Protein AF-A0A423PD69-F1 (afdb_monomer_lite)

Organism: NCBI:txid1051139

Radius of gyration: 17.98 Å; chains: 1; bounding box: 52×36×40 Å

Secondary structure (DSSP, 8-state):
--HHHHHTT-SSSS-EEE---SPPPBPTTS-B-----EEE-GGGSS--TTTT-EEETTEEE-HIIIIIIHHHHHHHHHHHHHHHHT-HHHHHHHHHHHHHHHHHHHHH---S----

Sequence (116 aa):
MPVWYQNGFQLGQNQNWLLDISEPQLRPDGTPIVFAPRMRPAKACFWESELYVTRFGEMINDEVETVLFQEIDNHGSDAVRAFVDGDERAMHYQLESLLSYLGAQKLRTPGLVRVH

pLDDT: mean 83.32, std 14.44, range [27.67, 97.31]

Structure (mmCIF, N/CA/C/O backbone):
data_AF-A0A423PD69-F1
#
_entry.id   AF-A0A423PD69-F1
#
loop_
_atom_site.group_PDB
_atom_site.id
_atom_site.type_symbol
_atom_site.label_atom_id
_atom_site.label_alt_id
_atom_site.label_comp_id
_atom_site.label_asym_id
_atom_site.label_entity_id
_atom_site.label_seq_id
_atom_site.pdbx_PDB_ins_code
_atom_site.Cartn_x
_atom_site.Cartn_y
_atom_site.Cartn_z
_atom_site.occupancy
_atom_site.B_iso_or_equiv
_atom_site.auth_seq_id
_atom_site.auth_comp_id
_atom_site.auth_asym_id
_atom_site.auth_atom_id
_atom_site.pdbx_PDB_model_num
ATOM 1 N N . MET A 1 1 ? 3.864 -0.474 -1.368 1.00 78.06 1 MET A N 1
ATOM 2 C CA . MET A 1 1 ? 2.464 -0.971 -1.390 1.00 78.06 1 MET A CA 1
ATOM 3 C C . MET A 1 1 ? 2.292 -2.145 -0.428 1.00 78.06 1 MET A C 1
ATOM 5 O O . MET A 1 1 ? 3.116 -3.056 -0.494 1.00 78.06 1 MET A O 1
ATOM 9 N N . PRO A 1 2 ? 1.232 -2.196 0.403 1.00 85.38 2 PRO A N 1
ATOM 10 C CA . PRO A 1 2 ? 0.969 -3.334 1.290 1.00 85.38 2 PRO A CA 1
ATOM 11 C C . PRO A 1 2 ? 0.772 -4.647 0.527 1.00 85.38 2 PRO A C 1
ATOM 13 O O . PRO A 1 2 ? 0.126 -4.676 -0.520 1.00 85.38 2 PRO A O 1
ATOM 16 N N . VAL A 1 3 ? 1.280 -5.755 1.070 1.00 87.94 3 VAL A N 1
ATOM 17 C CA . VAL A 1 3 ? 1.161 -7.083 0.437 1.00 87.94 3 VAL A CA 1
ATOM 18 C C . VAL A 1 3 ? -0.299 -7.528 0.318 1.00 87.94 3 VAL A C 1
ATOM 20 O O . VAL A 1 3 ? -0.677 -8.081 -0.711 1.00 87.94 3 VAL A O 1
ATOM 23 N N . TRP A 1 4 ? -1.133 -7.260 1.332 1.00 89.94 4 TRP A N 1
ATOM 24 C CA . TRP A 1 4 ? -2.553 -7.635 1.310 1.00 89.94 4 TRP A CA 1
ATOM 25 C C . TRP A 1 4 ? -3.297 -6.980 0.141 1.00 89.94 4 TRP A C 1
ATOM 27 O O . TRP A 1 4 ? -4.074 -7.643 -0.538 1.00 89.94 4 TRP A O 1
ATOM 37 N N . TYR A 1 5 ? -2.989 -5.712 -0.139 1.00 87.62 5 TYR A N 1
ATOM 38 C CA . TYR A 1 5 ? -3.586 -4.960 -1.236 1.00 87.62 5 TYR A CA 1
ATOM 39 C C . TYR A 1 5 ? -3.180 -5.548 -2.581 1.00 87.62 5 TYR A C 1
ATOM 41 O O . TYR A 1 5 ? -4.021 -5.849 -3.419 1.00 87.62 5 TYR A O 1
ATOM 49 N N . GLN A 1 6 ? -1.883 -5.804 -2.752 1.00 87.50 6 GLN A N 1
ATOM 50 C CA . GLN A 1 6 ? -1.354 -6.420 -3.965 1.00 87.50 6 GLN A CA 1
ATOM 51 C C . GLN A 1 6 ? -1.929 -7.817 -4.232 1.00 87.50 6 GLN A C 1
ATOM 53 O O . GLN A 1 6 ? -2.106 -8.189 -5.390 1.00 87.50 6 GLN A O 1
ATOM 58 N N . ASN A 1 7 ? -2.207 -8.594 -3.183 1.00 89.12 7 ASN A N 1
ATOM 59 C CA . ASN A 1 7 ? -2.809 -9.919 -3.318 1.00 89.12 7 ASN A CA 1
ATOM 60 C C . ASN A 1 7 ? -4.264 -9.857 -3.804 1.00 89.12 7 ASN A C 1
ATOM 62 O O . ASN A 1 7 ? -4.711 -10.787 -4.467 1.00 89.12 7 ASN A O 1
ATOM 66 N N . GLY A 1 8 ? -4.982 -8.761 -3.545 1.00 85.38 8 GLY A N 1
ATOM 67 C CA . GLY A 1 8 ? -6.358 -8.572 -4.017 1.00 85.38 8 GLY A CA 1
ATOM 68 C C . GLY A 1 8 ? -6.508 -8.543 -5.545 1.00 85.38 8 GLY A C 1
ATOM 69 O O . GLY A 1 8 ? -7.603 -8.762 -6.051 1.00 85.38 8 GLY A O 1
ATOM 70 N N . PHE A 1 9 ? -5.419 -8.322 -6.289 1.00 83.31 9 PHE A N 1
ATOM 71 C CA . PHE A 1 9 ? -5.416 -8.271 -7.758 1.00 83.31 9 PHE A CA 1
ATOM 72 C C . PHE A 1 9 ? -4.959 -9.579 -8.424 1.00 83.31 9 PHE A C 1
ATOM 74 O O . PHE A 1 9 ? -4.848 -9.650 -9.649 1.00 83.31 9 PHE A O 1
ATOM 81 N N . GLN A 1 10 ? -4.661 -10.618 -7.642 1.00 85.81 10 GLN A N 1
ATOM 82 C CA . GLN A 1 10 ? -4.162 -11.886 -8.166 1.00 85.81 10 GLN A CA 1
ATOM 83 C C . GLN A 1 10 ? -5.293 -12.722 -8.774 1.00 85.81 10 GLN A C 1
ATOM 85 O O . GLN A 1 10 ? -6.261 -13.074 -8.106 1.00 85.81 10 GLN A O 1
ATOM 90 N N . LEU A 1 11 ? -5.140 -13.112 -10.041 1.00 74.44 11 LEU A N 1
ATOM 91 C CA . LEU A 1 11 ? -6.065 -14.009 -10.740 1.00 74.44 11 LEU A CA 1
ATOM 92 C C . LEU A 1 11 ? -5.538 -15.453 -10.692 1.00 74.44 11 LEU A C 1
ATOM 94 O O . LEU A 1 11 ? -4.995 -15.970 -11.667 1.00 74.44 11 LEU A O 1
ATOM 98 N N . GLY A 1 12 ? -5.644 -16.091 -9.523 1.00 72.19 12 GLY A N 1
ATOM 99 C CA . GLY A 1 12 ? -5.356 -17.522 -9.317 1.00 72.19 12 GLY A CA 1
ATOM 100 C C . GLY A 1 12 ? -3.875 -17.923 -9.202 1.00 72.19 12 GLY A C 1
ATOM 101 O O . GLY A 1 12 ? -3.581 -19.061 -8.847 1.00 72.19 12 GLY A O 1
ATOM 102 N N . GLN A 1 13 ? -2.938 -17.010 -9.466 1.00 73.44 13 GLN A N 1
ATOM 103 C CA . GLN A 1 13 ? -1.496 -17.196 -9.261 1.00 73.44 13 GLN A CA 1
ATOM 104 C C . GLN A 1 13 ? -1.046 -16.337 -8.071 1.00 73.44 13 GLN A C 1
ATOM 106 O O . GLN A 1 13 ? -1.399 -15.164 -8.012 1.00 73.44 13 GLN A O 1
ATOM 111 N N . ASN A 1 14 ? -0.203 -16.856 -7.169 1.00 82.44 14 ASN A N 1
ATOM 112 C CA . ASN A 1 14 ? 0.348 -16.095 -6.024 1.00 82.44 14 ASN A CA 1
ATOM 113 C C . ASN A 1 14 ? 1.450 -15.089 -6.439 1.00 82.44 14 ASN A C 1
ATOM 115 O O . ASN A 1 14 ? 2.458 -14.908 -5.745 1.00 82.44 14 ASN A O 1
ATOM 119 N N . GLN A 1 15 ? 1.323 -14.500 -7.627 1.00 88.56 15 GLN A N 1
ATOM 120 C CA . GLN A 1 15 ? 2.318 -13.648 -8.262 1.00 88.56 15 GLN A CA 1
ATOM 121 C C . GLN A 1 15 ? 1.643 -12.561 -9.108 1.00 88.56 15 GLN A C 1
ATOM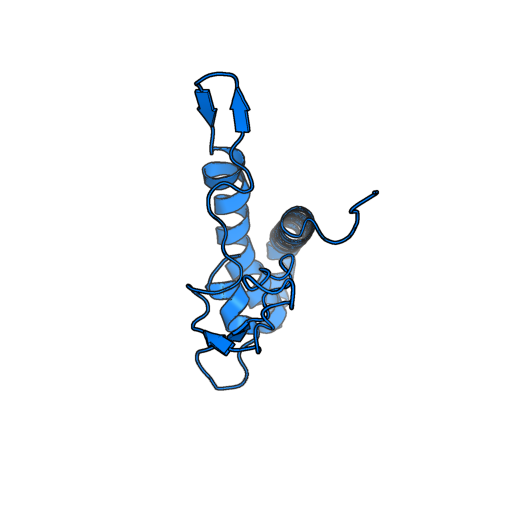 123 O O . GLN A 1 15 ? 0.596 -12.786 -9.709 1.00 88.56 15 GLN A O 1
ATOM 128 N N . ASN A 1 16 ? 2.302 -11.408 -9.193 1.00 86.62 16 ASN A N 1
ATOM 129 C CA . ASN A 1 16 ? 1.910 -10.259 -9.998 1.00 86.62 16 ASN A CA 1
ATOM 130 C C . ASN A 1 16 ? 2.890 -10.078 -11.163 1.00 86.62 16 ASN A C 1
ATOM 132 O O . ASN A 1 16 ? 4.090 -10.334 -11.017 1.00 86.62 16 ASN A O 1
ATOM 136 N N . TRP A 1 17 ? 2.395 -9.583 -12.298 1.00 87.50 17 TRP A N 1
ATOM 137 C CA . TRP A 1 17 ? 3.254 -9.093 -13.375 1.00 87.50 17 TRP A CA 1
ATOM 138 C C . TRP A 1 17 ? 3.905 -7.777 -12.946 1.00 87.50 17 TRP A C 1
ATOM 140 O O . TRP A 1 17 ? 3.213 -6.821 -12.604 1.00 87.50 17 TRP A O 1
ATOM 150 N N . LEU A 1 18 ? 5.236 -7.727 -12.976 1.00 85.56 18 LEU A N 1
ATOM 151 C CA . LEU A 1 18 ? 6.015 -6.519 -12.731 1.00 85.56 18 LEU A CA 1
ATOM 152 C C . LEU A 1 18 ? 6.648 -6.053 -14.043 1.00 85.56 18 LEU A C 1
ATOM 154 O O . LEU A 1 18 ? 7.403 -6.804 -14.668 1.00 85.56 18 LEU A O 1
ATOM 158 N N . LEU A 1 19 ? 6.346 -4.814 -14.427 1.00 85.88 19 LEU A N 1
ATOM 159 C CA . LEU A 1 19 ? 7.018 -4.088 -15.499 1.00 85.88 19 LEU A CA 1
ATOM 160 C C . LEU A 1 19 ? 7.870 -2.985 -14.869 1.00 85.88 19 LEU A C 1
ATOM 162 O O . LEU A 1 19 ? 7.347 -2.140 -14.145 1.00 85.88 19 LEU A O 1
ATOM 166 N N . ASP A 1 20 ? 9.169 -3.017 -15.144 1.00 80.81 20 ASP A N 1
ATOM 167 C CA . ASP A 1 20 ? 10.086 -1.941 -14.781 1.00 80.81 20 ASP A CA 1
ATOM 168 C C . ASP A 1 20 ? 9.970 -0.820 -15.821 1.00 80.81 20 ASP A C 1
ATOM 170 O O . ASP A 1 20 ? 10.192 -1.048 -17.011 1.00 80.81 20 ASP A O 1
ATOM 174 N N . ILE A 1 21 ? 9.558 0.363 -15.365 1.00 78.75 21 ILE A N 1
ATOM 175 C CA . ILE A 1 21 ? 9.392 1.572 -16.185 1.00 78.75 21 ILE A CA 1
ATOM 176 C C . ILE A 1 21 ? 10.524 2.584 -15.962 1.00 78.75 21 ILE A C 1
ATOM 178 O O . ILE A 1 21 ? 10.409 3.735 -16.383 1.00 78.75 21 ILE A O 1
ATOM 182 N N . SER A 1 22 ? 11.593 2.180 -15.272 1.00 81.06 22 SER A N 1
ATOM 183 C CA . SER A 1 22 ? 12.782 3.011 -15.090 1.00 81.06 22 SER A CA 1
ATOM 184 C C . SER A 1 22 ? 13.436 3.324 -16.433 1.00 81.06 22 SER A C 1
ATOM 186 O O . SER A 1 22 ? 13.245 2.608 -17.422 1.00 81.06 22 SER A O 1
ATOM 188 N N . GLU A 1 23 ? 14.239 4.388 -16.470 1.00 83.38 23 GLU A N 1
ATOM 189 C CA . GLU A 1 23 ? 15.045 4.682 -17.653 1.00 83.38 23 GLU A CA 1
ATOM 190 C C . GLU A 1 23 ? 15.885 3.449 -18.031 1.00 83.38 23 GLU A C 1
ATOM 192 O O . GLU A 1 23 ? 16.532 2.849 -17.162 1.00 83.38 23 GLU A O 1
ATOM 197 N N . PRO A 1 24 ? 15.859 3.022 -19.307 1.00 84.75 24 PRO A N 1
ATOM 198 C CA . PRO A 1 24 ? 16.532 1.803 -19.708 1.00 84.75 24 PRO A CA 1
ATOM 199 C C . PRO A 1 24 ? 18.038 1.972 -19.541 1.00 84.75 24 PRO A C 1
ATOM 201 O O . PRO A 1 24 ? 18.640 2.915 -20.054 1.00 84.75 24 PRO A O 1
ATOM 204 N N . GLN A 1 25 ? 18.665 1.011 -18.867 1.00 88.94 25 GLN A N 1
ATOM 205 C CA . GLN A 1 25 ? 20.119 0.935 -18.830 1.00 88.94 25 GLN A CA 1
ATOM 206 C C . GLN A 1 25 ? 20.654 0.772 -20.252 1.00 88.94 25 GLN A C 1
ATOM 208 O O . GLN A 1 25 ? 20.089 0.026 -21.051 1.00 88.94 25 GLN A O 1
ATOM 213 N N . LEU A 1 26 ? 21.752 1.451 -20.567 1.00 93.62 26 LEU A N 1
ATOM 214 C CA . LEU A 1 26 ? 22.391 1.336 -21.872 1.00 93.62 26 LEU A CA 1
ATOM 215 C C . LEU A 1 26 ? 23.498 0.284 -21.822 1.00 93.62 26 LEU A C 1
ATOM 217 O O . 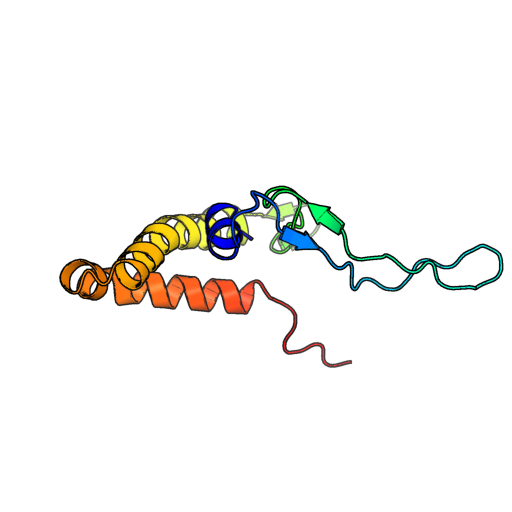LEU A 1 26 ? 24.251 0.180 -20.853 1.00 93.62 26 LEU A O 1
ATOM 221 N N . ARG A 1 27 ? 23.613 -0.496 -22.892 1.00 92.50 27 ARG A N 1
ATOM 222 C CA . ARG A 1 27 ? 24.782 -1.339 -23.150 1.00 92.50 27 ARG A CA 1
ATOM 223 C C . ARG A 1 27 ? 25.998 -0.463 -23.499 1.00 92.50 27 ARG A C 1
ATOM 225 O O . ARG A 1 27 ? 25.822 0.707 -23.840 1.00 92.50 27 ARG A O 1
ATOM 232 N N . PRO A 1 28 ? 27.231 -1.011 -23.493 1.00 95.19 28 PRO A N 1
ATOM 233 C CA . PRO A 1 28 ? 28.428 -0.259 -23.892 1.00 95.19 28 PRO A CA 1
ATOM 234 C C . PRO A 1 28 ? 28.364 0.354 -25.302 1.00 95.19 28 PRO A C 1
ATOM 236 O O . PRO A 1 28 ? 29.062 1.323 -25.575 1.00 95.19 28 PRO A O 1
ATOM 239 N N . ASP A 1 29 ? 27.529 -0.196 -26.190 1.00 94.88 29 ASP A N 1
ATOM 240 C CA . ASP A 1 29 ? 27.284 0.301 -27.552 1.00 94.88 29 ASP A CA 1
ATOM 241 C C . ASP A 1 29 ? 26.169 1.366 -27.638 1.00 94.88 29 ASP A C 1
ATOM 243 O O . ASP A 1 29 ? 25.817 1.807 -28.730 1.00 94.88 29 ASP A O 1
ATOM 247 N N . GLY A 1 30 ? 25.601 1.778 -26.500 1.00 92.69 30 GLY A N 1
ATOM 248 C CA . GLY A 1 30 ? 24.524 2.763 -26.416 1.00 92.69 30 GLY A CA 1
ATOM 249 C C . GLY A 1 30 ? 23.120 2.206 -26.664 1.00 92.69 30 GLY A C 1
ATOM 250 O O . GLY A 1 30 ? 22.154 2.962 -26.598 1.00 92.69 30 GLY A O 1
ATOM 251 N N . THR A 1 31 ? 22.962 0.905 -26.928 1.00 94.06 31 THR A N 1
ATOM 252 C CA . THR A 1 31 ? 21.629 0.317 -27.126 1.00 94.06 31 THR A CA 1
ATOM 253 C C . THR A 1 31 ? 20.904 0.087 -25.792 1.00 94.06 31 THR A C 1
ATOM 255 O O . THR A 1 31 ? 21.529 -0.338 -24.815 1.00 94.06 31 THR A O 1
ATOM 258 N N . PRO A 1 32 ? 19.584 0.343 -25.708 1.00 91.00 32 PRO A N 1
ATOM 259 C CA . PRO A 1 32 ? 18.831 0.157 -24.472 1.00 91.00 32 PRO A CA 1
ATOM 260 C C . PRO A 1 32 ? 18.653 -1.326 -24.125 1.00 91.00 32 PRO A C 1
ATOM 262 O O . PRO A 1 32 ? 18.330 -2.168 -24.969 1.00 91.00 32 PRO A O 1
ATOM 265 N N . ILE A 1 33 ? 18.816 -1.649 -22.846 1.00 87.62 33 ILE A N 1
ATOM 266 C CA . ILE A 1 33 ? 18.478 -2.946 -22.268 1.00 87.62 33 ILE A CA 1
ATOM 267 C C . ILE A 1 33 ? 16.970 -2.962 -22.014 1.00 87.62 33 ILE A C 1
ATOM 269 O O . ILE A 1 33 ? 16.464 -2.297 -21.114 1.00 87.62 33 ILE A O 1
ATOM 273 N N . VAL A 1 34 ? 16.245 -3.736 -22.822 1.00 81.81 34 VAL A N 1
ATOM 274 C CA . VAL A 1 34 ? 14.796 -3.909 -22.673 1.00 81.81 34 VAL A CA 1
ATOM 275 C C . VAL A 1 34 ? 14.510 -4.922 -21.566 1.00 81.81 34 VAL A C 1
ATOM 277 O O . VAL A 1 34 ? 14.872 -6.097 -21.676 1.00 81.81 34 VAL A O 1
ATOM 280 N N . PHE A 1 35 ? 13.822 -4.485 -20.512 1.00 80.19 35 PHE A N 1
ATOM 281 C CA . PHE A 1 35 ? 13.317 -5.373 -19.470 1.00 80.19 35 PHE A CA 1
ATOM 282 C C . PHE A 1 35 ? 11.950 -5.931 -19.873 1.00 80.19 35 PHE A C 1
ATOM 284 O O . PHE A 1 35 ? 10.964 -5.207 -19.973 1.00 80.19 35 PHE A O 1
ATOM 291 N N . ALA A 1 36 ? 11.883 -7.242 -20.107 1.00 84.25 36 ALA A N 1
ATOM 292 C CA . ALA A 1 36 ? 10.604 -7.925 -20.279 1.00 84.25 36 ALA A CA 1
ATOM 293 C C . ALA A 1 36 ? 9.855 -8.004 -18.932 1.00 84.25 36 ALA A C 1
ATOM 295 O O . ALA A 1 36 ? 10.512 -8.254 -17.912 1.00 84.25 36 ALA A O 1
ATOM 296 N N . PRO A 1 37 ? 8.512 -7.864 -18.911 1.00 88.06 37 PRO A N 1
ATOM 297 C CA . PRO A 1 37 ? 7.713 -8.096 -17.713 1.00 88.06 37 PRO A CA 1
ATOM 298 C C . PRO A 1 37 ? 7.992 -9.472 -17.105 1.00 88.06 37 PRO A C 1
ATOM 300 O O . PRO A 1 37 ? 8.154 -10.460 -17.826 1.00 88.06 37 PRO A O 1
ATOM 303 N N . ARG A 1 38 ? 8.030 -9.560 -15.772 1.00 88.06 38 ARG A N 1
ATOM 304 C CA . ARG A 1 38 ? 8.261 -10.827 -15.059 1.00 88.06 38 ARG A CA 1
ATOM 305 C C . ARG A 1 38 ? 7.244 -11.029 -13.951 1.00 88.06 38 ARG A C 1
ATOM 307 O O . ARG A 1 38 ? 6.898 -10.086 -13.245 1.00 88.06 38 ARG A O 1
ATOM 314 N N . MET A 1 39 ? 6.837 -12.279 -13.757 1.00 89.69 39 MET A N 1
ATOM 315 C CA . MET A 1 39 ? 6.026 -12.667 -12.607 1.00 89.69 39 MET A CA 1
ATOM 316 C C . MET A 1 39 ? 6.872 -12.663 -11.336 1.00 89.69 39 MET A C 1
ATOM 318 O O . MET A 1 39 ? 7.980 -13.208 -11.301 1.00 89.69 39 MET A O 1
ATOM 322 N N . ARG A 1 40 ? 6.360 -12.027 -10.286 1.00 88.94 40 ARG A N 1
ATOM 323 C CA . ARG A 1 40 ? 7.029 -11.899 -8.988 1.00 88.94 40 ARG A CA 1
ATOM 324 C C . ARG A 1 40 ? 5.997 -12.001 -7.861 1.00 88.94 40 ARG A C 1
ATOM 326 O O . ARG A 1 40 ? 4.852 -11.602 -8.049 1.00 88.94 40 ARG A O 1
ATOM 333 N N . PRO A 1 41 ? 6.359 -12.552 -6.690 1.00 90.06 41 PRO A N 1
ATOM 334 C CA . PRO A 1 41 ? 5.454 -12.550 -5.543 1.00 90.06 41 PRO A CA 1
ATOM 335 C C . PRO A 1 41 ? 5.184 -11.108 -5.092 1.00 90.06 41 PRO A C 1
ATOM 337 O O . PRO A 1 41 ? 6.084 -10.276 -5.180 1.00 90.06 41 PRO A O 1
ATOM 340 N N . ALA A 1 42 ? 4.000 -10.829 -4.539 1.00 87.75 42 ALA A N 1
ATOM 341 C CA . ALA A 1 42 ? 3.588 -9.480 -4.121 1.00 87.75 42 ALA A CA 1
ATOM 342 C C . ALA A 1 42 ? 4.619 -8.749 -3.237 1.00 87.75 42 ALA A C 1
ATOM 344 O O . ALA A 1 42 ? 4.893 -7.572 -3.431 1.00 87.75 42 ALA A O 1
ATOM 345 N N . LYS A 1 43 ? 5.286 -9.461 -2.319 1.00 87.50 43 LYS A N 1
ATOM 346 C CA . LYS A 1 43 ? 6.352 -8.888 -1.471 1.00 87.50 43 LYS A CA 1
ATOM 347 C C . LYS A 1 43 ? 7.574 -8.355 -2.235 1.00 87.50 43 LYS A C 1
ATOM 349 O O . LYS A 1 43 ? 8.406 -7.679 -1.651 1.00 87.50 43 LYS A O 1
ATOM 354 N N . ALA A 1 44 ? 7.730 -8.738 -3.500 1.00 86.12 44 ALA A N 1
ATOM 355 C CA . ALA A 1 44 ? 8.827 -8.338 -4.374 1.00 86.12 44 ALA A CA 1
ATOM 356 C C . ALA A 1 44 ? 8.364 -7.387 -5.492 1.00 86.12 44 ALA A C 1
ATOM 358 O O . ALA A 1 44 ? 9.116 -7.169 -6.442 1.00 86.12 44 ALA A O 1
ATOM 359 N N . CYS A 1 45 ? 7.141 -6.860 -5.397 1.00 82.81 45 CYS A N 1
ATOM 360 C CA . CYS A 1 45 ? 6.556 -5.924 -6.347 1.00 82.81 45 CYS A CA 1
ATOM 361 C C . CYS A 1 45 ? 6.195 -4.609 -5.648 1.00 82.81 45 CYS A C 1
ATOM 363 O O . CYS A 1 45 ? 5.796 -4.615 -4.482 1.00 82.81 45 CYS A O 1
ATOM 365 N N . PHE A 1 46 ? 6.287 -3.498 -6.390 1.00 77.44 46 PHE A N 1
ATOM 366 C CA . PHE A 1 46 ? 5.746 -2.183 -6.006 1.00 77.44 46 PHE A CA 1
ATOM 367 C C . PHE A 1 46 ? 6.095 -1.758 -4.563 1.00 77.44 46 PHE A C 1
ATOM 369 O O . PHE A 1 46 ? 5.259 -1.259 -3.797 1.00 77.44 46 PHE A O 1
ATOM 376 N N . TRP A 1 47 ? 7.347 -2.012 -4.188 1.00 74.00 47 TRP A N 1
ATOM 377 C CA . TRP A 1 47 ? 7.962 -1.670 -2.912 1.00 74.00 47 TRP A CA 1
ATOM 378 C C . TRP A 1 47 ? 9.236 -0.884 -3.203 1.00 74.00 47 TRP A C 1
ATOM 380 O O . TRP A 1 47 ? 10.036 -1.295 -4.043 1.00 74.00 47 TRP A O 1
ATOM 390 N N . GLU A 1 48 ? 9.413 0.214 -2.482 1.00 70.25 48 GLU A N 1
ATOM 391 C CA . GLU A 1 48 ? 10.626 1.016 -2.482 1.00 70.25 48 GLU A CA 1
ATOM 392 C C . GLU A 1 48 ? 10.894 1.432 -1.037 1.00 70.25 48 GLU A C 1
ATOM 394 O O . GLU A 1 48 ? 9.983 1.871 -0.331 1.00 70.25 48 GLU A O 1
ATOM 399 N N . SER A 1 49 ? 12.126 1.227 -0.578 1.00 60.66 49 SER A N 1
ATOM 400 C CA . SER A 1 49 ? 12.557 1.708 0.728 1.00 60.66 49 SER A CA 1
ATOM 401 C C . SER A 1 49 ? 12.701 3.224 0.675 1.00 60.66 49 SER A C 1
ATOM 403 O O . SER A 1 49 ? 13.263 3.744 -0.282 1.00 60.66 49 SER A O 1
ATOM 405 N N . GLU A 1 50 ? 12.271 3.908 1.732 1.00 64.19 50 GLU A N 1
ATOM 406 C CA . GLU A 1 50 ? 12.523 5.338 1.959 1.00 64.19 50 GLU A CA 1
ATOM 407 C C . GLU A 1 50 ? 11.681 6.352 1.160 1.00 64.19 50 GLU A C 1
ATOM 409 O O . GLU A 1 50 ? 11.977 7.544 1.215 1.00 64.19 50 GLU A O 1
ATOM 414 N N . LEU A 1 51 ? 10.594 5.944 0.490 1.00 66.81 51 LEU A N 1
ATOM 415 C CA . LEU A 1 51 ? 9.774 6.858 -0.333 1.00 66.81 51 LEU A CA 1
ATOM 416 C C . LEU A 1 51 ? 9.238 8.091 0.431 1.00 66.81 51 LEU A C 1
ATOM 418 O O . LEU A 1 51 ? 9.034 9.151 -0.157 1.00 66.81 51 LEU A O 1
ATOM 422 N N . TYR A 1 52 ? 9.016 7.938 1.740 1.00 68.81 52 TYR A N 1
ATOM 423 C CA . TYR A 1 52 ? 8.500 8.972 2.647 1.00 68.81 52 TYR A CA 1
ATOM 424 C C . TYR A 1 52 ? 9.440 9.315 3.793 1.00 68.81 52 TYR A C 1
ATOM 426 O O . TYR A 1 52 ? 9.043 9.942 4.776 1.00 6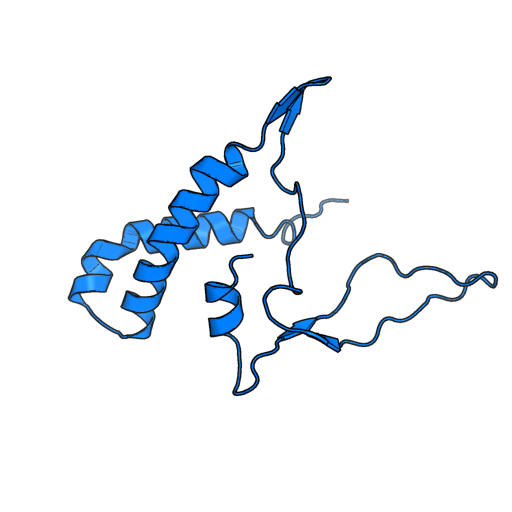8.81 52 TYR A O 1
ATOM 434 N N . VAL A 1 53 ? 10.698 8.914 3.669 1.00 76.38 53 VAL A N 1
ATOM 435 C CA . VAL A 1 53 ? 11.709 9.297 4.640 1.00 76.38 53 VAL A CA 1
ATOM 436 C C . VAL A 1 53 ? 12.069 10.756 4.407 1.00 76.38 53 VAL A C 1
ATOM 438 O O . VAL A 1 53 ? 12.516 11.147 3.329 1.00 76.38 53 VAL A O 1
ATOM 441 N N . THR A 1 54 ? 11.889 11.573 5.439 1.00 76.88 54 THR A N 1
ATOM 442 C CA . THR A 1 54 ? 12.282 12.979 5.402 1.00 76.88 54 THR A CA 1
ATOM 443 C C . THR A 1 54 ? 13.703 13.114 5.939 1.00 76.88 54 THR A C 1
ATOM 445 O O . THR A 1 54 ? 14.030 12.585 7.002 1.00 76.88 54 THR A O 1
ATOM 448 N N . ARG A 1 55 ? 14.564 13.821 5.199 1.00 81.12 55 ARG A N 1
ATOM 449 C CA . ARG A 1 55 ? 15.965 14.061 5.575 1.00 81.12 55 ARG A CA 1
ATOM 450 C C . ARG A 1 55 ? 16.170 15.534 5.923 1.00 81.12 55 ARG A C 1
ATOM 452 O O . ARG A 1 55 ? 15.977 16.402 5.075 1.00 81.12 55 ARG A O 1
ATOM 459 N N . PHE A 1 56 ? 16.599 15.807 7.153 1.00 79.00 56 PHE A N 1
ATOM 460 C CA . PHE A 1 56 ? 16.957 17.143 7.638 1.00 79.00 56 PHE A CA 1
ATOM 461 C C . PHE A 1 56 ? 18.418 17.149 8.104 1.00 79.00 56 PHE A C 1
ATOM 463 O O . PHE A 1 56 ? 18.724 16.861 9.261 1.00 79.00 56 PHE A O 1
ATOM 470 N N . GLY A 1 57 ? 19.341 17.456 7.188 1.00 80.69 57 GLY A N 1
ATOM 471 C CA . GLY A 1 57 ? 20.776 17.305 7.444 1.00 80.69 57 GLY A CA 1
ATOM 472 C C . GLY A 1 57 ? 21.138 15.829 7.635 1.00 80.69 57 GLY A C 1
ATOM 473 O O . GLY A 1 57 ? 20.865 15.015 6.756 1.00 80.69 57 GLY A O 1
ATOM 474 N N . GLU A 1 58 ? 21.721 15.483 8.784 1.00 83.75 58 GLU A N 1
ATOM 475 C CA . GLU A 1 58 ? 22.020 14.090 9.162 1.00 83.75 58 GLU A CA 1
ATOM 476 C C . GLU A 1 58 ? 20.821 13.362 9.797 1.00 83.75 58 GLU A C 1
ATOM 478 O O . GLU A 1 58 ? 20.860 12.144 9.968 1.00 83.75 58 GLU A O 1
ATOM 483 N N . MET A 1 59 ? 19.744 14.078 10.140 1.00 76.06 59 MET A N 1
ATOM 484 C CA . MET A 1 59 ? 18.557 13.464 10.733 1.00 76.06 59 MET A CA 1
ATOM 485 C C . MET A 1 59 ? 17.694 12.807 9.657 1.00 76.06 59 MET A C 1
ATOM 487 O O . MET A 1 59 ? 17.284 13.447 8.686 1.00 76.06 59 MET A O 1
ATOM 491 N N . ILE A 1 60 ? 17.396 11.531 9.874 1.00 82.69 60 ILE A N 1
ATOM 492 C CA . ILE A 1 60 ? 16.496 10.713 9.064 1.00 82.69 60 ILE A CA 1
ATOM 493 C C . ILE A 1 60 ? 15.225 10.498 9.893 1.00 82.69 60 ILE A C 1
ATOM 495 O O . ILE A 1 60 ? 15.320 10.026 11.023 1.00 82.69 60 ILE A O 1
ATOM 499 N N . ASN A 1 61 ? 14.058 10.863 9.358 1.00 80.75 61 ASN A N 1
ATOM 500 C CA . ASN A 1 61 ? 12.756 10.640 9.992 1.00 80.75 61 ASN A CA 1
ATOM 501 C C . ASN A 1 61 ? 11.869 9.807 9.051 1.00 80.75 61 ASN A C 1
ATOM 503 O O . ASN A 1 61 ? 11.648 10.195 7.903 1.00 80.75 61 ASN A O 1
ATOM 507 N N . ASP A 1 62 ? 11.377 8.671 9.540 1.00 82.38 62 ASP A N 1
ATOM 508 C CA . ASP A 1 62 ? 10.490 7.746 8.831 1.00 82.38 62 ASP A CA 1
ATOM 509 C C . ASP A 1 62 ? 9.061 7.706 9.413 1.00 82.38 62 ASP A C 1
ATOM 511 O O . ASP A 1 62 ? 8.269 6.855 9.019 1.00 82.38 62 ASP A O 1
ATOM 515 N N . GLU A 1 63 ? 8.689 8.640 10.296 1.00 84.69 63 GLU A N 1
ATOM 516 C CA . GLU A 1 63 ? 7.394 8.680 10.999 1.00 84.69 63 GLU A CA 1
ATOM 517 C C . GLU A 1 63 ? 6.204 8.832 10.048 1.00 84.69 63 GLU A C 1
ATOM 519 O O . GLU A 1 63 ? 5.111 8.338 10.322 1.00 84.69 63 GLU A O 1
ATOM 524 N N . VAL A 1 64 ? 6.400 9.473 8.893 1.00 82.44 64 VAL A N 1
ATOM 525 C CA . V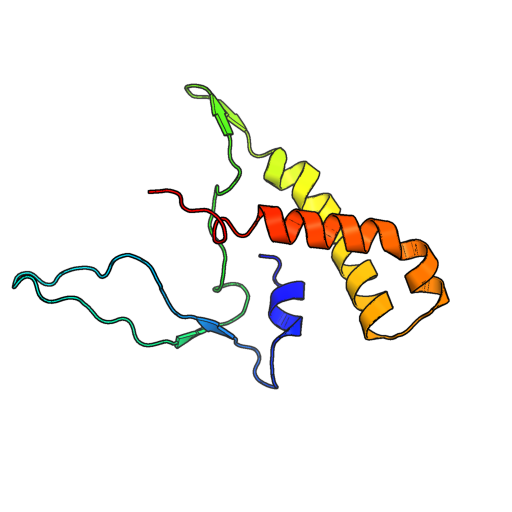AL A 1 64 ? 5.373 9.508 7.842 1.00 82.44 64 VAL A CA 1
ATOM 526 C C . VAL A 1 64 ? 5.020 8.084 7.393 1.00 82.44 64 VAL A C 1
ATOM 528 O O . VAL A 1 64 ? 3.844 7.775 7.215 1.00 82.44 64 VAL A O 1
ATOM 531 N N . GLU A 1 65 ? 6.012 7.201 7.258 1.00 79.69 65 GLU A N 1
ATOM 532 C CA . GLU A 1 65 ? 5.802 5.795 6.902 1.00 79.69 65 GLU A CA 1
ATOM 533 C C . GLU A 1 65 ? 5.314 4.976 8.109 1.00 79.69 65 GLU A C 1
ATOM 535 O O . GLU A 1 65 ? 4.299 4.283 8.019 1.00 79.69 65 GLU A O 1
ATOM 540 N N . THR A 1 66 ? 6.010 5.073 9.246 1.00 81.62 66 THR A N 1
ATOM 541 C CA . THR A 1 66 ? 5.814 4.188 10.407 1.00 81.62 66 THR A CA 1
ATOM 542 C C . THR A 1 66 ? 4.622 4.559 11.286 1.00 81.62 66 THR A C 1
ATOM 544 O O . THR A 1 66 ? 4.071 3.690 11.957 1.00 81.62 66 THR A O 1
ATOM 547 N N . VAL A 1 67 ? 4.182 5.819 11.276 1.00 82.75 67 VAL A N 1
ATOM 548 C CA . VAL A 1 67 ? 3.027 6.280 12.062 1.00 82.75 67 VAL A CA 1
ATOM 549 C C . VAL A 1 67 ? 1.819 6.454 11.151 1.00 82.75 67 VAL A C 1
ATOM 551 O O . VAL A 1 67 ? 0.869 5.679 11.223 1.00 82.75 67 VAL A O 1
ATOM 554 N N . LEU A 1 68 ? 1.859 7.432 10.243 1.00 85.88 68 LEU A N 1
ATOM 555 C CA . LEU A 1 68 ? 0.686 7.806 9.447 1.00 85.88 68 LEU A CA 1
ATOM 556 C C . LEU A 1 68 ? 0.255 6.676 8.505 1.00 85.88 68 LEU A C 1
ATOM 558 O O . LEU A 1 68 ? -0.900 6.251 8.476 1.00 85.88 68 LEU A O 1
ATOM 562 N N . PHE A 1 69 ? 1.191 6.197 7.698 1.00 86.94 69 PHE A N 1
ATOM 563 C CA . PHE A 1 69 ? 0.900 5.257 6.628 1.00 86.94 69 PHE A CA 1
ATOM 564 C C . PHE A 1 69 ? 0.639 3.837 7.125 1.00 86.94 69 PHE A C 1
ATOM 566 O O . PHE A 1 69 ? -0.237 3.159 6.581 1.00 86.94 69 PHE A O 1
ATOM 573 N N . GLN A 1 70 ? 1.345 3.410 8.169 1.00 86.69 70 GLN A N 1
ATOM 574 C CA . GLN A 1 70 ? 1.116 2.119 8.802 1.00 86.69 70 GLN A CA 1
ATOM 575 C C . GLN A 1 70 ? -0.278 2.031 9.445 1.00 86.69 70 GLN A C 1
ATOM 577 O O . GLN A 1 70 ? -0.974 1.034 9.244 1.00 86.69 70 GLN A O 1
ATOM 582 N N . GLU A 1 71 ? -0.730 3.065 10.164 1.00 91.88 71 GLU A N 1
ATOM 583 C CA . GLU A 1 71 ? -2.080 3.084 10.746 1.00 91.88 71 GLU A CA 1
ATOM 584 C C . GLU A 1 71 ? -3.178 3.056 9.675 1.00 91.88 71 GLU A C 1
ATOM 586 O O . GLU A 1 71 ? -4.138 2.286 9.788 1.00 91.88 71 GLU A O 1
ATOM 591 N N . ILE A 1 72 ? -3.018 3.839 8.601 1.00 93.12 72 ILE A N 1
ATOM 592 C CA . ILE A 1 72 ? -3.969 3.856 7.482 1.00 93.12 72 ILE A CA 1
ATOM 593 C C . ILE A 1 72 ? -4.025 2.491 6.781 1.00 93.12 72 ILE A C 1
ATOM 595 O O . ILE A 1 72 ? -5.110 2.033 6.423 1.00 93.12 72 ILE A O 1
ATOM 599 N N . ASP A 1 73 ? -2.889 1.814 6.594 1.00 90.19 73 ASP A N 1
ATOM 600 C CA . ASP A 1 73 ? -2.860 0.487 5.968 1.00 90.19 73 ASP A CA 1
ATOM 601 C C . ASP A 1 73 ? -3.517 -0.594 6.829 1.00 90.19 73 ASP A C 1
ATOM 603 O O . ASP A 1 73 ? -4.148 -1.503 6.279 1.00 90.19 73 ASP A O 1
ATOM 607 N N . ASN A 1 74 ? -3.379 -0.500 8.155 1.00 90.38 74 ASN A N 1
ATOM 608 C CA . ASN A 1 74 ? -3.981 -1.444 9.091 1.00 90.38 74 ASN A CA 1
ATOM 609 C C . ASN A 1 74 ? -5.510 -1.362 9.043 1.00 90.38 74 ASN A C 1
ATOM 611 O O . ASN A 1 74 ? -6.167 -2.359 8.747 1.00 90.38 74 ASN A O 1
ATOM 615 N N . HIS A 1 75 ? -6.083 -0.174 9.254 1.00 94.56 75 HIS A N 1
ATOM 616 C CA . HIS A 1 75 ? -7.541 -0.007 9.218 1.00 94.56 75 HIS A CA 1
ATOM 617 C C . HIS A 1 75 ? -8.107 -0.102 7.792 1.00 94.56 75 HIS A C 1
ATOM 619 O O . HIS A 1 75 ? -9.220 -0.589 7.588 1.00 94.56 75 HIS A O 1
ATOM 625 N N . GLY A 1 76 ? -7.329 0.304 6.785 1.00 94.00 76 GLY A N 1
ATOM 626 C CA . GLY A 1 76 ? -7.704 0.208 5.377 1.00 94.00 76 GLY A CA 1
ATOM 627 C C . GLY A 1 76 ? -7.938 -1.228 4.908 1.00 94.00 76 GLY A C 1
ATOM 628 O O . GLY A 1 76 ? -8.832 -1.456 4.097 1.00 94.00 76 GLY A O 1
ATOM 629 N N . SER A 1 77 ? -7.197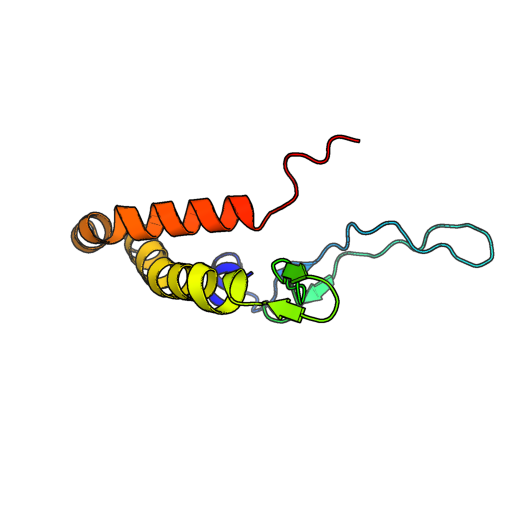 -2.208 5.443 1.00 93.88 77 SER A N 1
ATOM 630 C CA . SER A 1 77 ? -7.409 -3.633 5.136 1.00 93.88 77 SER A CA 1
ATOM 631 C C . SER A 1 77 ? -8.827 -4.087 5.485 1.00 93.88 77 SER A C 1
ATOM 633 O O . SER A 1 77 ? -9.497 -4.727 4.673 1.00 93.88 77 SER A O 1
ATOM 635 N N . ASP A 1 78 ? -9.299 -3.752 6.685 1.00 94.75 78 ASP A N 1
ATOM 636 C CA . ASP A 1 78 ? -10.628 -4.157 7.146 1.00 94.75 78 ASP A CA 1
ATOM 637 C C . ASP A 1 78 ? -11.731 -3.386 6.420 1.00 94.75 78 ASP A C 1
ATOM 639 O O . ASP A 1 78 ? -12.758 -3.963 6.058 1.00 94.75 78 ASP A O 1
ATOM 643 N N . ALA A 1 79 ? -11.484 -2.110 6.116 1.00 95.75 79 ALA A N 1
ATOM 644 C CA . ALA A 1 79 ? -12.392 -1.306 5.313 1.00 95.75 79 ALA A CA 1
ATOM 645 C C . ALA A 1 79 ? -12.559 -1.860 3.892 1.00 95.75 79 ALA A C 1
ATOM 647 O O . ALA A 1 79 ? -13.683 -2.023 3.427 1.00 95.75 79 ALA A O 1
ATOM 648 N N . VAL A 1 80 ? -11.470 -2.217 3.205 1.00 94.50 80 VAL A N 1
ATOM 649 C CA . VAL A 1 80 ? -11.553 -2.809 1.861 1.00 94.50 80 VAL A CA 1
ATOM 650 C C . VAL A 1 80 ? -12.326 -4.128 1.887 1.00 94.50 80 VAL A C 1
ATOM 652 O O . VAL A 1 80 ? -13.181 -4.335 1.028 1.00 94.50 80 VAL A O 1
ATOM 655 N N . ARG A 1 81 ? -12.087 -4.994 2.881 1.00 93.81 81 ARG A N 1
ATOM 656 C CA . ARG A 1 81 ? -12.832 -6.257 3.026 1.00 93.81 81 ARG A CA 1
ATOM 657 C C . ARG A 1 81 ? -14.329 -6.029 3.198 1.00 93.81 81 ARG A C 1
ATOM 659 O O . ARG A 1 81 ? -15.099 -6.631 2.465 1.00 93.81 81 ARG A O 1
ATOM 666 N N . ALA A 1 82 ? -14.732 -5.106 4.074 1.00 95.56 82 ALA A N 1
ATOM 667 C CA . ALA A 1 82 ? -16.145 -4.788 4.290 1.00 95.56 82 ALA A CA 1
ATOM 668 C C . ALA A 1 82 ? -16.878 -4.430 2.983 1.00 95.56 82 ALA A C 1
ATOM 670 O O . ALA A 1 82 ? -18.006 -4.867 2.762 1.00 95.56 82 ALA A O 1
ATOM 671 N N . PHE A 1 83 ? -16.222 -3.673 2.098 1.00 94.50 83 PHE A N 1
ATOM 672 C CA . PHE A 1 83 ? -16.784 -3.281 0.803 1.00 94.50 83 PHE A CA 1
ATOM 673 C C . PHE A 1 83 ? -16.755 -4.407 -0.238 1.00 94.50 83 PHE A C 1
ATOM 675 O O . PHE A 1 83 ? -17.688 -4.516 -1.029 1.00 94.50 83 PHE A O 1
ATOM 682 N N . VAL A 1 84 ? -15.710 -5.239 -0.252 1.00 93.06 84 VAL A N 1
ATOM 683 C CA . VAL A 1 84 ? -15.625 -6.407 -1.148 1.00 93.06 84 VAL A CA 1
ATOM 684 C C . VAL A 1 84 ? -16.675 -7.459 -0.785 1.00 93.06 84 VAL A C 1
ATOM 686 O O . VAL A 1 84 ? -17.307 -8.020 -1.678 1.00 93.06 84 VAL A O 1
ATOM 689 N N . ASP A 1 85 ? -16.888 -7.688 0.510 1.00 94.31 85 ASP A N 1
ATOM 690 C CA . ASP A 1 85 ? -17.815 -8.697 1.027 1.00 94.31 85 ASP A CA 1
ATOM 691 C C . ASP A 1 85 ? -19.282 -8.223 1.008 1.00 94.31 85 ASP A C 1
ATOM 693 O O . ASP A 1 85 ? -20.196 -9.028 1.186 1.00 94.31 85 ASP A O 1
ATOM 697 N N . GLY A 1 86 ? -19.524 -6.927 0.774 1.00 95.25 86 GLY A N 1
ATOM 698 C CA . GLY A 1 86 ? -20.866 -6.342 0.730 1.00 95.25 86 GLY A CA 1
ATOM 699 C C . GLY A 1 86 ? -21.570 -6.297 2.091 1.00 95.25 86 GLY A C 1
ATOM 700 O O . GLY A 1 86 ? -22.800 -6.292 2.145 1.00 95.25 86 GLY A O 1
ATOM 701 N N . ASP A 1 87 ? -20.819 -6.279 3.196 1.00 95.44 87 ASP A N 1
ATOM 702 C CA . ASP A 1 87 ? -21.384 -6.137 4.539 1.00 95.44 87 ASP A CA 1
ATOM 703 C C . ASP A 1 87 ? -21.798 -4.678 4.771 1.00 95.44 87 ASP A C 1
ATOM 705 O O . ASP A 1 87 ? -21.007 -3.848 5.216 1.00 95.44 87 ASP A O 1
ATOM 709 N N . GLU A 1 88 ? -23.062 -4.363 4.485 1.00 95.50 88 GLU A N 1
ATOM 710 C CA . GLU A 1 88 ? -23.618 -3.009 4.594 1.00 95.50 88 GLU A CA 1
ATOM 711 C C . GLU A 1 88 ? -23.406 -2.369 5.977 1.00 95.50 88 GLU A C 1
ATOM 713 O O . GLU A 1 88 ? -23.199 -1.156 6.081 1.00 95.50 88 GLU A O 1
ATOM 718 N N . ARG A 1 89 ? -23.431 -3.170 7.053 1.00 96.06 89 ARG A N 1
ATOM 719 C CA . ARG A 1 89 ? -23.205 -2.662 8.412 1.00 96.06 89 ARG A CA 1
ATOM 720 C C . ARG A 1 89 ? -21.743 -2.301 8.601 1.00 96.06 89 ARG A C 1
ATOM 722 O O . ARG A 1 89 ? -21.453 -1.204 9.071 1.00 96.06 89 ARG A O 1
ATOM 729 N N . ALA A 1 90 ? -20.829 -3.191 8.224 1.00 96.00 90 ALA A N 1
ATOM 730 C CA . ALA A 1 90 ? -19.401 -2.909 8.302 1.00 96.00 90 ALA A CA 1
ATOM 731 C C . ALA A 1 90 ? -19.010 -1.735 7.389 1.00 96.00 90 ALA A C 1
ATOM 733 O O . ALA A 1 90 ? -18.261 -0.860 7.813 1.00 96.00 90 ALA A O 1
ATOM 734 N N . MET A 1 91 ? -19.579 -1.649 6.184 1.00 96.56 91 MET A N 1
ATOM 735 C CA . MET A 1 91 ? -19.373 -0.535 5.256 1.00 96.56 91 MET A CA 1
ATOM 736 C C . MET A 1 91 ? -19.740 0.814 5.882 1.00 96.56 91 MET A C 1
ATOM 738 O O . MET A 1 91 ? -18.983 1.773 5.736 1.00 96.56 91 MET A O 1
ATOM 742 N N . HIS A 1 92 ? -20.867 0.893 6.603 1.00 96.00 92 HIS A N 1
ATOM 743 C CA . HIS A 1 92 ? -21.285 2.122 7.282 1.00 96.00 92 HIS A CA 1
ATOM 744 C C . HIS A 1 92 ? -20.232 2.619 8.282 1.00 96.00 92 HIS A C 1
ATOM 746 O O . HIS A 1 92 ? -19.928 3.810 8.309 1.00 96.00 92 HIS A O 1
ATOM 752 N N . TYR A 1 93 ? -19.642 1.711 9.063 1.00 96.88 93 TYR A N 1
ATOM 753 C CA . TYR A 1 93 ? -18.616 2.060 10.049 1.00 96.88 93 TYR A CA 1
ATOM 754 C C . TYR A 1 93 ? -17.228 2.285 9.440 1.00 96.88 93 TYR A C 1
ATOM 756 O O . TYR A 1 93 ? -16.420 2.993 10.029 1.00 96.88 93 TYR A O 1
ATOM 764 N N . GLN A 1 94 ? -16.952 1.710 8.268 1.00 97.31 94 GLN A N 1
ATOM 765 C CA . GLN A 1 94 ? -15.622 1.717 7.653 1.00 97.31 94 GLN A CA 1
ATOM 766 C C . GLN A 1 94 ? -15.439 2.757 6.541 1.00 97.31 94 GLN A C 1
ATOM 768 O O . GLN A 1 94 ? -14.365 2.832 5.944 1.00 97.31 94 GLN A O 1
ATOM 773 N N . LEU A 1 95 ? -16.458 3.566 6.235 1.00 95.62 95 LEU A N 1
ATOM 774 C CA . LEU A 1 95 ? -16.402 4.523 5.127 1.00 95.62 95 LEU A CA 1
ATOM 775 C C . LEU A 1 95 ? -15.223 5.506 5.250 1.00 95.62 95 LEU A C 1
ATOM 777 O O . LEU A 1 95 ? -14.519 5.748 4.272 1.00 95.62 95 LEU A O 1
ATOM 781 N N . GLU A 1 96 ? -14.976 6.051 6.441 1.00 96.88 96 GLU A N 1
ATOM 782 C CA . GLU A 1 96 ? -13.871 6.992 6.672 1.00 96.88 96 GLU A CA 1
ATOM 783 C C . GLU A 1 96 ? -12.500 6.319 6.524 1.00 96.88 96 GLU A C 1
ATOM 785 O O . GLU A 1 96 ? -11.599 6.867 5.882 1.00 96.88 96 GLU A O 1
ATOM 790 N N . SER A 1 97 ? -12.358 5.101 7.048 1.00 96.56 97 SER A N 1
ATOM 791 C CA . SER A 1 97 ? -11.148 4.291 6.902 1.00 96.56 97 SER A 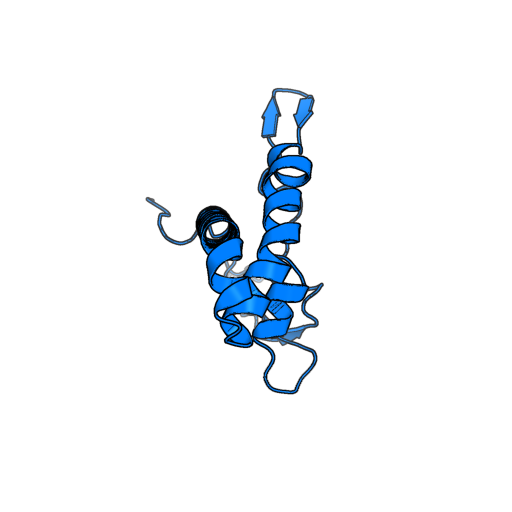CA 1
ATOM 792 C C . SER A 1 97 ? -10.882 3.941 5.438 1.00 96.56 97 SER A C 1
ATOM 794 O O . SER A 1 97 ? -9.736 4.013 4.992 1.00 96.56 97 SER A O 1
ATOM 796 N N . LEU A 1 98 ? -11.929 3.655 4.653 1.00 95.50 98 LEU A N 1
ATOM 797 C CA . LEU A 1 98 ? -11.804 3.444 3.211 1.00 95.50 98 LEU A CA 1
ATOM 798 C C . LEU A 1 98 ? -11.324 4.716 2.500 1.00 95.50 98 LEU A C 1
ATOM 800 O O . LEU A 1 98 ? -10.395 4.654 1.697 1.00 95.50 98 LEU A O 1
ATOM 804 N N . LEU A 1 99 ? -11.932 5.871 2.785 1.00 95.38 99 LEU A N 1
ATOM 805 C CA . LEU A 1 99 ? -11.548 7.139 2.154 1.00 95.38 99 LEU A CA 1
ATOM 806 C C . LEU A 1 99 ? -10.116 7.547 2.517 1.00 95.38 99 LEU A C 1
ATOM 808 O O . LEU A 1 99 ? -9.360 7.959 1.636 1.00 95.38 99 LEU A O 1
ATOM 812 N N . SER A 1 100 ? -9.723 7.373 3.779 1.00 94.50 100 SER A N 1
ATOM 813 C CA . SER A 1 100 ? -8.350 7.598 4.246 1.00 94.50 100 SER A CA 1
ATOM 814 C C . SER A 1 100 ? -7.361 6.691 3.518 1.00 94.50 100 SER A C 1
ATOM 816 O O . SER A 1 100 ? -6.335 7.160 3.022 1.00 94.50 100 SER A O 1
ATOM 818 N N . TYR A 1 101 ? -7.702 5.409 3.371 1.00 93.25 101 TYR A N 1
ATOM 819 C CA . TYR A 1 101 ? -6.889 4.452 2.634 1.00 93.25 101 TYR A CA 1
ATOM 820 C C . TYR A 1 101 ? -6.733 4.834 1.158 1.00 93.25 101 TYR A C 1
ATOM 822 O O . TYR A 1 101 ? -5.612 4.918 0.660 1.00 93.25 101 TYR A O 1
ATOM 830 N N . LEU A 1 102 ? -7.827 5.142 0.456 1.00 90.50 102 LEU A N 1
ATOM 831 C CA . LEU A 1 102 ? -7.781 5.582 -0.944 1.00 90.50 102 LEU A CA 1
ATOM 832 C C . LEU A 1 102 ? -6.992 6.892 -1.114 1.00 90.50 102 LEU A C 1
ATOM 834 O O . LEU A 1 102 ? -6.239 7.045 -2.079 1.00 90.50 102 LEU A O 1
ATOM 838 N N . GLY A 1 103 ? -7.122 7.821 -0.164 1.00 90.19 103 GLY A N 1
ATOM 839 C CA . GLY A 1 103 ? -6.336 9.052 -0.113 1.00 90.19 103 GLY A CA 1
ATOM 840 C C . GLY A 1 103 ? -4.837 8.776 0.022 1.00 90.19 103 GLY A C 1
ATOM 841 O O . GLY A 1 103 ? -4.040 9.312 -0.750 1.00 90.19 103 GLY A O 1
ATOM 842 N N . ALA A 1 104 ? -4.454 7.880 0.934 1.00 87.62 104 ALA A N 1
ATOM 843 C CA . ALA A 1 104 ? -3.071 7.442 1.092 1.00 87.62 104 ALA A CA 1
ATOM 844 C C . ALA A 1 104 ? -2.536 6.760 -0.174 1.00 87.62 104 ALA A C 1
ATOM 846 O O . ALA A 1 104 ? -1.435 7.077 -0.613 1.00 87.62 104 ALA A O 1
ATOM 847 N N . GLN A 1 105 ? -3.319 5.890 -0.818 1.00 83.62 105 GLN A N 1
ATOM 848 C CA . GLN A 1 105 ? -2.940 5.252 -2.086 1.00 83.62 105 GLN A CA 1
ATOM 849 C C . GLN A 1 105 ? -2.665 6.273 -3.198 1.00 83.62 105 GLN A C 1
ATOM 851 O O . GLN A 1 105 ? -1.694 6.148 -3.950 1.00 83.62 105 GLN A O 1
ATOM 856 N N . LYS A 1 106 ? -3.481 7.331 -3.269 1.00 83.06 106 LYS A N 1
ATOM 857 C CA . LYS A 1 106 ? -3.279 8.435 -4.211 1.00 83.06 106 LYS A CA 1
ATOM 858 C C . LYS A 1 106 ? -1.985 9.202 -3.928 1.00 83.06 106 LYS A C 1
ATOM 860 O O . LYS A 1 106 ? -1.285 9.559 -4.869 1.00 83.06 106 LYS A O 1
ATOM 865 N N . LEU A 1 107 ? -1.649 9.419 -2.655 1.00 79.44 107 LEU A N 1
ATOM 866 C CA . LEU A 1 107 ? -0.397 10.060 -2.242 1.00 79.44 107 LEU A CA 1
ATOM 867 C C . LEU A 1 107 ? 0.832 9.176 -2.541 1.00 79.44 107 LEU A C 1
ATOM 869 O O . LEU A 1 107 ? 1.856 9.696 -2.978 1.00 79.44 107 LEU A O 1
ATOM 873 N N . ARG A 1 108 ? 0.687 7.850 -2.370 1.00 74.19 108 ARG A N 1
ATOM 874 C CA . ARG A 1 108 ? 1.667 6.766 -2.634 1.00 74.19 108 ARG A CA 1
ATOM 875 C C . ARG A 1 108 ? 2.019 6.509 -4.075 1.00 74.19 108 ARG A C 1
ATOM 877 O O . ARG A 1 108 ? 2.994 5.813 -4.345 1.00 74.19 108 ARG A O 1
ATOM 884 N N . THR A 1 109 ? 1.254 7.069 -4.994 1.00 62.88 109 THR A N 1
ATOM 885 C CA . THR A 1 109 ? 1.502 6.905 -6.417 1.00 62.88 109 THR A CA 1
ATOM 886 C C . THR A 1 109 ? 2.007 8.239 -6.966 1.00 62.88 109 THR A C 1
ATOM 888 O O . THR A 1 109 ? 1.204 9.002 -7.510 1.00 62.88 109 THR A O 1
ATOM 891 N N . PRO A 1 110 ? 3.308 8.580 -6.836 1.00 48.81 110 PRO A N 1
ATOM 892 C CA . PRO A 1 110 ? 3.883 9.748 -7.498 1.00 48.81 110 PRO A CA 1
ATOM 893 C C . PRO A 1 110 ? 3.943 9.484 -9.013 1.00 48.81 110 PRO A C 1
ATOM 895 O O . PRO A 1 110 ? 4.981 9.166 -9.581 1.00 48.81 110 PRO A O 1
ATOM 898 N N . GLY A 1 111 ? 2.783 9.544 -9.668 1.00 44.62 111 GLY A N 1
ATOM 899 C CA . GLY A 1 111 ? 2.595 9.120 -11.056 1.00 44.62 111 GLY A CA 1
ATOM 900 C C . GLY A 1 111 ? 1.419 9.778 -11.778 1.00 44.62 111 GLY A C 1
ATOM 901 O O . GLY A 1 111 ? 1.089 9.353 -12.878 1.00 44.62 111 GLY A O 1
ATOM 902 N N . LEU A 1 112 ? 0.791 10.813 -11.207 1.00 34.00 112 LEU A N 1
ATOM 903 C CA . LEU A 1 112 ? -0.213 11.622 -11.924 1.00 34.00 112 LEU A CA 1
ATOM 904 C C . LEU A 1 112 ? 0.187 13.087 -12.125 1.00 34.00 112 LEU A C 1
ATOM 906 O O . LEU A 1 112 ? -0.504 13.802 -12.840 1.00 34.00 112 LEU A O 1
ATOM 910 N N . VAL A 1 113 ? 1.322 13.525 -11.573 1.00 30.70 113 VAL A N 1
ATOM 911 C CA . VAL A 1 113 ? 1.935 14.818 -11.900 1.00 30.70 113 VAL A CA 1
ATOM 912 C C . VAL A 1 113 ? 3.459 14.690 -11.780 1.00 30.70 113 VAL A C 1
ATOM 914 O O . VAL A 1 113 ? 4.042 14.988 -10.743 1.00 30.70 113 VAL A O 1
ATOM 917 N N . ARG A 1 114 ? 4.125 14.236 -12.846 1.00 27.67 114 ARG A N 1
ATOM 918 C CA . ARG A 1 114 ? 5.490 14.695 -13.141 1.00 27.67 114 ARG A CA 1
ATOM 919 C C . ARG A 1 114 ? 5.322 15.887 -14.082 1.00 27.67 114 ARG A C 1
ATOM 921 O O . ARG A 1 114 ? 5.093 15.689 -15.270 1.00 27.67 114 ARG A O 1
ATOM 928 N N . VAL A 1 115 ? 5.330 17.109 -13.542 1.00 30.66 115 VAL A N 1
ATOM 929 C CA . VAL A 1 115 ? 5.605 18.288 -14.377 1.00 30.66 115 VAL A CA 1
ATOM 930 C C . VAL A 1 115 ? 7.109 18.279 -14.614 1.00 30.66 115 VAL A C 1
ATOM 932 O O . VAL A 1 115 ? 7.875 18.213 -13.653 1.00 30.66 115 VAL A O 1
ATOM 935 N N . HIS A 1 116 ? 7.478 18.224 -15.891 1.00 36.28 116 HIS A N 1
ATOM 936 C CA . HIS A 1 116 ? 8.842 18.380 -16.385 1.00 36.28 116 HIS A CA 1
ATOM 937 C C . HIS A 1 116 ? 9.411 19.763 -16.064 1.00 36.28 116 HIS A C 1
ATOM 939 O O . HIS A 1 116 ? 8.620 20.734 -16.072 1.00 36.28 116 HIS A O 1
#

Foldseek 3Di:
DDLLVVCVPDDPDQWDWDDDPPDFDADPVRHGDHDDIDTDHSVPHLDDPPPPWDDDPPDTDPCCPVPQVVVLVVLCSQQVVCVVVVVPVSVVVSVVSVVSNVVVVVVSDPPPDPDD